Protein AF-A0A7Y5J7C8-F1 (afdb_monomer_lite)

Secondary structure (DSSP, 8-state):
---PPPTTHHHHHHHHHHHHHHGGGS----PPPP-PPPTT-SEEEEEEEEE-TTS-EEEEEEEEEEETTEEEEEEEEEEE-TT--

pLDDT: mean 83.28, std 12.83, range [50.66, 97.06]

Structure (mmCIF, N/CA/C/O backbone):
data_AF-A0A7Y5J7C8-F1
#
_entry.id   AF-A0A7Y5J7C8-F1
#
loop_
_atom_site.group_PDB
_atom_site.id
_atom_site.type_symbol
_atom_site.label_atom_id
_atom_site.label_alt_id
_atom_site.label_comp_id
_atom_site.label_asym_id
_atom_site.label_entity_id
_atom_site.label_seq_id
_atom_site.pdbx_PDB_ins_code
_atom_site.Cartn_x
_atom_site.Cartn_y
_atom_site.Cartn_z
_atom_site.occupancy
_atom_site.B_iso_or_equiv
_atom_site.auth_seq_id
_atom_site.auth_comp_id
_atom_site.auth_asym_id
_atom_site.auth_atom_id
_atom_site.pdbx_PDB_model_num
ATOM 1 N N . MET A 1 1 ? -17.040 -12.104 64.411 1.00 51.19 1 MET A N 1
ATOM 2 C CA . MET A 1 1 ? -18.162 -11.681 63.537 1.00 51.19 1 MET A CA 1
ATOM 3 C C . MET A 1 1 ? -17.633 -11.519 62.116 1.00 51.19 1 MET A C 1
ATOM 5 O O . MET A 1 1 ? -16.735 -10.713 61.916 1.00 51.19 1 MET A O 1
ATOM 9 N N . LYS A 1 2 ? -18.102 -12.319 61.148 1.00 60.88 2 LYS A N 1
ATOM 10 C CA . LYS A 1 2 ? -17.690 -12.187 59.738 1.00 60.88 2 LYS A CA 1
ATOM 11 C C . LYS A 1 2 ? -18.416 -10.978 59.137 1.00 60.88 2 LYS A C 1
ATOM 13 O O . LYS A 1 2 ? -19.642 -10.975 59.075 1.00 60.88 2 LYS A O 1
ATOM 18 N N . LYS A 1 3 ? -17.669 -9.934 58.769 1.00 68.12 3 LYS A N 1
ATOM 19 C CA . LYS A 1 3 ? -18.215 -8.705 58.176 1.00 68.12 3 LYS A CA 1
ATOM 20 C C . LYS A 1 3 ? -18.726 -9.043 56.772 1.00 68.12 3 LYS A C 1
ATOM 22 O O . LYS A 1 3 ? -17.931 -9.377 55.899 1.00 68.12 3 LYS A O 1
ATOM 27 N N . GLN A 1 4 ? -20.045 -9.029 56.593 1.00 67.62 4 GLN A N 1
ATOM 28 C CA . GLN A 1 4 ? -20.691 -9.279 55.303 1.00 67.62 4 GLN A CA 1
ATOM 29 C C . GLN A 1 4 ? -20.228 -8.213 54.292 1.00 67.62 4 GLN A C 1
ATOM 31 O O . GLN A 1 4 ? -20.269 -7.022 54.621 1.00 67.62 4 GLN A O 1
ATOM 36 N N . PRO A 1 5 ? -19.741 -8.601 5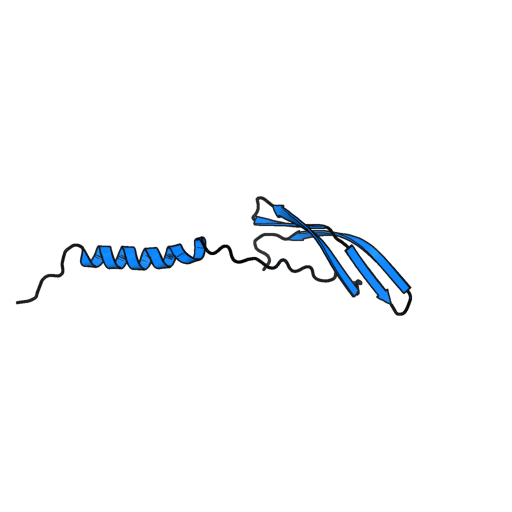3.101 1.00 67.50 5 PRO A N 1
ATOM 37 C CA . PRO A 1 5 ? -19.326 -7.643 52.084 1.00 67.50 5 PRO A CA 1
ATOM 38 C C . PRO A 1 5 ? -20.531 -6.838 51.578 1.00 67.50 5 PRO A C 1
ATOM 40 O O . PRO A 1 5 ? -21.651 -7.339 51.497 1.00 67.50 5 PRO A O 1
ATOM 43 N N . ASN A 1 6 ? -20.300 -5.562 51.264 1.00 73.44 6 ASN A N 1
ATOM 44 C CA . ASN A 1 6 ? -21.343 -4.648 50.809 1.00 73.44 6 ASN A CA 1
ATOM 45 C C . ASN A 1 6 ? -21.911 -5.131 49.460 1.00 73.44 6 ASN A C 1
ATOM 47 O O . ASN A 1 6 ? -21.160 -5.546 48.580 1.00 73.44 6 ASN A O 1
ATOM 51 N N . LYS A 1 7 ? -23.234 -5.057 49.269 1.00 79.06 7 LYS A N 1
ATOM 52 C CA . LYS A 1 7 ? -23.936 -5.604 48.085 1.00 79.06 7 LYS A CA 1
ATOM 53 C C . LYS A 1 7 ? -23.465 -5.029 46.739 1.00 79.06 7 LYS A C 1
ATOM 55 O O . LYS A 1 7 ? -23.748 -5.599 45.694 1.00 79.06 7 LYS A O 1
ATOM 60 N N . TYR A 1 8 ? -22.718 -3.929 46.767 1.00 82.94 8 TYR A N 1
ATOM 61 C CA . TYR A 1 8 ? -22.181 -3.258 45.584 1.00 82.94 8 TYR A CA 1
ATOM 62 C C . TYR A 1 8 ? -20.721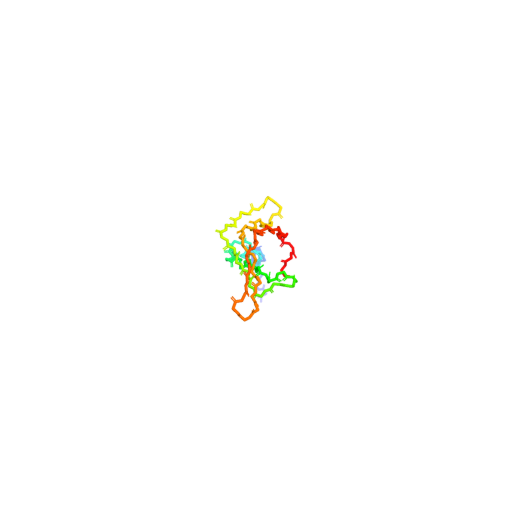 -3.602 45.276 1.00 82.94 8 TYR A C 1
ATOM 64 O O . TYR A 1 8 ? -20.245 -3.246 44.204 1.00 82.94 8 TYR A O 1
ATOM 72 N N . THR A 1 9 ? -20.019 -4.317 46.164 1.00 85.56 9 THR A N 1
ATOM 73 C CA . THR A 1 9 ? -18.588 -4.611 46.000 1.00 85.56 9 THR A CA 1
ATOM 74 C C . THR A 1 9 ? -18.315 -5.375 44.701 1.00 85.56 9 THR A C 1
ATOM 76 O O . THR A 1 9 ? -17.399 -5.030 43.960 1.00 85.56 9 THR A O 1
ATOM 79 N N . LEU A 1 10 ? -19.148 -6.367 44.374 1.00 83.88 10 LEU A N 1
ATOM 80 C CA . LEU A 1 10 ? -19.028 -7.130 43.129 1.00 83.88 10 LEU A CA 1
ATOM 81 C C . LEU A 1 10 ? -19.281 -6.255 41.891 1.00 83.88 10 LEU A C 1
ATOM 83 O O . LEU A 1 10 ? -18.536 -6.329 40.919 1.00 83.88 10 LEU A O 1
ATOM 87 N N . LEU A 1 11 ? -20.303 -5.397 41.947 1.00 86.12 11 LEU A N 1
ATOM 88 C CA . LEU A 1 11 ? -20.676 -4.512 40.844 1.00 86.12 11 LEU A CA 1
ATOM 89 C C . LEU A 1 11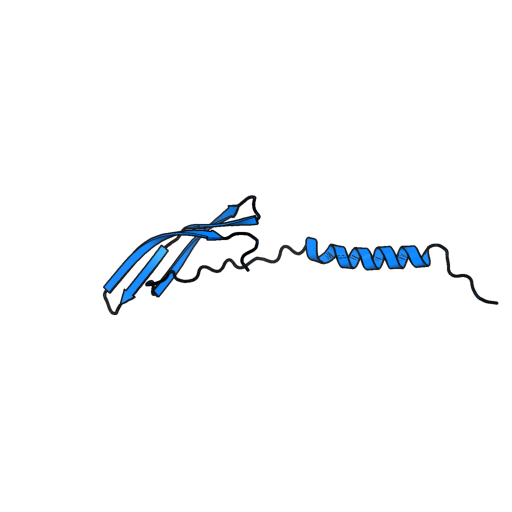 ? -19.554 -3.515 40.526 1.00 86.12 11 LEU A C 1
ATOM 91 O O . LEU A 1 11 ? -19.240 -3.301 39.359 1.00 86.12 11 LEU A O 1
ATOM 95 N N . THR A 1 12 ? -18.897 -2.963 41.551 1.00 86.44 12 THR A N 1
ATOM 96 C CA . THR A 1 12 ? -17.744 -2.075 41.355 1.00 86.44 12 THR A CA 1
ATOM 97 C C . THR A 1 12 ? -16.573 -2.777 40.670 1.00 86.44 12 THR A C 1
ATOM 99 O O . THR A 1 12 ? -15.978 -2.190 39.771 1.00 86.44 12 THR A O 1
ATOM 102 N N . PHE A 1 13 ? -16.278 -4.037 41.012 1.00 87.81 13 PHE A N 1
ATOM 103 C CA . PHE A 1 13 ? -15.239 -4.812 40.319 1.00 87.81 13 PHE A CA 1
ATOM 104 C C . PHE A 1 13 ? -15.600 -5.091 38.856 1.00 87.81 13 PHE A C 1
ATOM 106 O O . PHE A 1 13 ? -14.734 -5.037 37.981 1.00 87.81 13 PHE A O 1
ATOM 113 N N . LEU A 1 14 ? -16.877 -5.354 38.581 1.00 88.50 14 LEU A N 1
ATOM 114 C CA . LEU A 1 14 ? -17.370 -5.667 37.242 1.00 88.50 14 LEU A CA 1
ATOM 115 C C . LEU A 1 14 ? -17.326 -4.438 36.322 1.00 88.50 14 LEU A C 1
ATOM 117 O O . LEU A 1 14 ? -16.887 -4.531 35.182 1.00 88.50 14 LEU A O 1
ATOM 121 N N . ILE A 1 15 ? -17.673 -3.257 36.840 1.00 89.19 15 ILE A N 1
ATOM 122 C CA . ILE A 1 15 ? -17.561 -1.994 36.097 1.00 89.19 15 ILE A CA 1
ATOM 123 C C . ILE A 1 15 ? -16.091 -1.654 35.815 1.00 89.19 15 ILE A C 1
ATOM 125 O O . ILE A 1 15 ? -15.760 -1.255 34.699 1.00 89.19 15 ILE A O 1
ATOM 129 N N . PHE A 1 16 ? -15.194 -1.845 36.790 1.00 84.06 16 PHE A N 1
ATOM 130 C CA . PHE A 1 16 ? -13.764 -1.562 36.613 1.00 84.06 16 PHE A CA 1
ATOM 131 C C . PHE A 1 16 ? -13.117 -2.471 35.558 1.00 84.06 16 PHE A C 1
ATOM 133 O O . PHE A 1 16 ? -12.371 -2.001 34.703 1.00 84.06 16 PHE A O 1
ATOM 140 N N . SER A 1 17 ? -13.449 -3.764 35.583 1.00 83.81 17 SER A N 1
ATOM 141 C CA . SER A 1 17 ? -12.966 -4.737 34.595 1.00 83.81 17 SER A CA 1
ATOM 142 C C . SER A 1 17 ? -13.550 -4.495 33.200 1.00 83.81 17 SER A C 1
ATOM 144 O O . SER A 1 17 ? -12.820 -4.584 32.214 1.00 83.81 17 SER A O 1
ATOM 146 N N . PHE A 1 18 ? -14.822 -4.100 33.099 1.00 81.88 18 PHE A N 1
ATOM 147 C CA . PHE A 1 18 ? -15.441 -3.747 31.818 1.00 81.88 18 PHE A CA 1
ATOM 148 C C . PHE A 1 18 ? -14.866 -2.451 31.228 1.00 81.88 18 PHE A C 1
ATOM 150 O O . PHE A 1 18 ? -14.632 -2.360 30.027 1.00 81.88 18 PHE A O 1
ATOM 157 N N . SER A 1 19 ? -14.539 -1.475 32.080 1.00 77.50 19 SER A N 1
ATOM 158 C CA . SER A 1 19 ? -13.911 -0.216 31.659 1.00 77.50 19 SER A CA 1
ATOM 159 C C . SER A 1 19 ? -12.539 -0.445 31.018 1.00 77.50 19 SER A C 1
ATOM 161 O O . SER A 1 19 ? -12.212 0.197 30.024 1.00 77.50 19 SER A O 1
ATOM 163 N N . TRP A 1 20 ? -11.757 -1.403 31.528 1.00 71.31 20 TRP A N 1
ATOM 164 C CA . TRP A 1 20 ? -10.482 -1.801 30.918 1.00 71.31 20 TRP A CA 1
ATOM 165 C C . TRP A 1 20 ? -10.633 -2.518 29.574 1.00 71.31 20 TRP A C 1
ATOM 167 O O . TRP A 1 20 ? -9.777 -2.357 28.708 1.00 71.31 20 TRP A O 1
ATOM 177 N N . LEU A 1 21 ? -11.733 -3.241 29.360 1.00 73.25 21 LEU A N 1
ATOM 178 C CA . LEU A 1 21 ? -12.030 -3.886 28.077 1.00 73.25 21 LEU A CA 1
ATOM 179 C C . LEU A 1 21 ? -12.471 -2.887 26.993 1.00 73.25 21 LEU A C 1
ATOM 181 O O . LEU A 1 21 ? -12.293 -3.161 25.809 1.00 73.25 21 LEU A O 1
ATOM 185 N N . CYS A 1 22 ? -13.012 -1.724 27.372 1.00 66.12 22 CYS A N 1
ATOM 186 C CA . CYS A 1 22 ? -13.502 -0.715 26.425 1.00 66.12 22 CYS A CA 1
ATOM 187 C C . CYS A 1 22 ? -12.438 0.296 25.955 1.00 66.12 22 CYS A C 1
ATOM 189 O O . CYS A 1 22 ? -12.626 0.935 24.922 1.00 66.12 22 CYS A O 1
ATOM 191 N N . LEU A 1 23 ? -11.317 0.441 26.669 1.00 64.69 23 LEU A N 1
ATOM 192 C CA . LEU A 1 23 ? -10.246 1.389 26.323 1.00 64.69 23 LEU A CA 1
ATOM 193 C C . LEU A 1 23 ? -9.567 1.168 24.950 1.00 64.69 23 LEU A C 1
ATOM 195 O O . LEU A 1 23 ? -9.311 2.169 24.278 1.00 64.69 23 LEU A O 1
ATOM 199 N N . PRO A 1 24 ? -9.278 -0.064 24.474 1.00 63.12 24 PRO A N 1
ATOM 200 C CA . PRO A 1 24 ? -8.556 -0.239 23.209 1.00 63.12 24 PRO A CA 1
ATOM 201 C C . PRO A 1 24 ? -9.383 0.132 21.967 1.00 63.12 24 PRO A C 1
ATOM 203 O O . PRO A 1 24 ? -8.807 0.369 20.913 1.00 63.12 24 PRO A O 1
ATOM 206 N N . VAL A 1 25 ? -10.712 0.241 22.079 1.00 59.75 25 VAL A N 1
ATOM 207 C CA . VAL A 1 25 ? -11.603 0.561 20.945 1.00 59.75 25 VAL A CA 1
ATOM 208 C C . VAL A 1 25 ? -11.5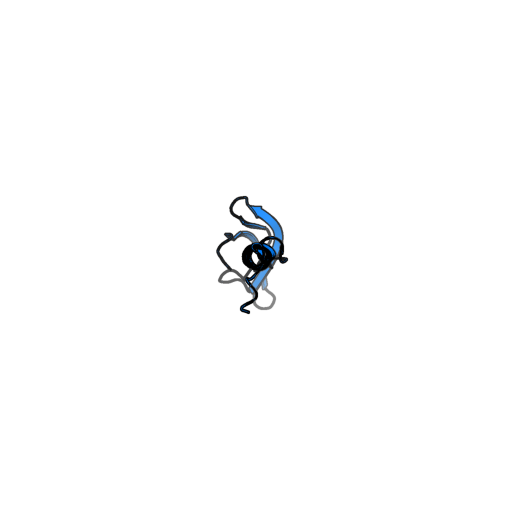40 2.045 20.552 1.00 59.75 25 VAL A C 1
ATOM 210 O O . VAL A 1 25 ? -11.861 2.397 19.421 1.00 59.75 25 VAL A O 1
ATOM 213 N N . LEU A 1 26 ? -11.094 2.926 21.457 1.00 55.09 26 LEU A N 1
ATOM 214 C CA . LEU A 1 26 ? -11.018 4.375 21.218 1.00 55.09 26 LEU A CA 1
ATOM 215 C C . LEU A 1 26 ? -9.621 4.862 20.807 1.00 55.09 26 LEU A C 1
ATOM 217 O O . LEU A 1 26 ? -9.466 6.014 20.398 1.00 55.09 26 LEU A O 1
ATOM 221 N N . ALA A 1 27 ? -8.599 4.010 20.895 1.00 56.38 27 ALA A N 1
ATOM 222 C CA . ALA A 1 27 ? -7.263 4.345 20.430 1.00 56.38 27 ALA A CA 1
ATOM 223 C C . ALA A 1 27 ? -7.195 4.158 18.908 1.00 56.38 27 ALA A C 1
ATOM 225 O O . ALA A 1 27 ? -6.746 3.125 18.418 1.00 56.38 27 ALA A O 1
ATOM 226 N N . GLN A 1 28 ? -7.634 5.161 18.142 1.00 59.00 28 GLN A N 1
ATOM 227 C CA . GLN A 1 28 ? -7.327 5.220 16.714 1.00 59.00 28 GLN A CA 1
ATOM 228 C C . GLN A 1 28 ? -5.819 5.459 16.559 1.00 59.00 28 GLN A C 1
ATOM 230 O O . GLN A 1 28 ? -5.341 6.590 16.482 1.00 59.00 28 GLN A O 1
ATOM 235 N N . GLN A 1 29 ? -5.047 4.376 16.588 1.00 60.75 29 GLN A N 1
ATOM 236 C CA . GLN A 1 29 ? -3.625 4.411 16.304 1.00 60.75 29 GLN A CA 1
ATOM 237 C C . GLN A 1 29 ? -3.446 4.780 14.829 1.00 60.75 29 GLN A C 1
ATOM 239 O O . GLN A 1 29 ? -4.101 4.208 13.960 1.00 60.75 29 GLN A O 1
ATOM 244 N N . ASN A 1 30 ? -2.571 5.745 14.538 1.00 66.50 30 ASN A N 1
ATOM 245 C CA . ASN A 1 30 ? -2.204 6.086 13.166 1.00 66.50 30 ASN A CA 1
ATOM 246 C C . ASN A 1 30 ? -1.668 4.827 12.468 1.00 66.50 30 ASN A C 1
ATOM 248 O O . ASN A 1 30 ? -0.531 4.415 12.707 1.00 66.50 30 ASN A O 1
ATOM 252 N N . GLN A 1 31 ? -2.497 4.196 11.637 1.00 70.81 31 GLN A N 1
ATOM 253 C CA . GLN A 1 31 ? -2.124 2.987 10.921 1.00 70.81 31 GLN A CA 1
ATOM 254 C C . GLN A 1 31 ? -1.196 3.364 9.769 1.00 70.81 31 GLN A C 1
ATOM 256 O O . GLN A 1 31 ? -1.559 4.115 8.862 1.00 70.81 31 GLN A O 1
ATOM 261 N N . LYS A 1 32 ? 0.030 2.841 9.809 1.00 77.44 32 LYS A N 1
ATOM 262 C CA . LYS A 1 32 ? 0.974 2.986 8.705 1.00 77.44 32 LYS A CA 1
ATOM 263 C C . LYS A 1 32 ? 0.526 2.077 7.562 1.00 77.44 32 LYS A C 1
ATOM 265 O O . LYS A 1 32 ? 0.542 0.860 7.706 1.00 77.44 32 LYS A O 1
ATOM 270 N N . VAL A 1 33 ? 0.178 2.660 6.419 1.00 78.81 33 VAL A N 1
ATOM 271 C CA . VAL A 1 33 ? -0.069 1.900 5.187 1.00 78.81 33 VAL A CA 1
ATOM 272 C C . VAL A 1 33 ? 1.280 1.590 4.538 1.00 78.81 33 VAL A C 1
ATOM 274 O O . VAL A 1 33 ? 2.043 2.501 4.210 1.00 78.81 33 VAL A O 1
ATOM 277 N N . LEU A 1 34 ? 1.605 0.305 4.390 1.00 80.62 34 LEU A N 1
ATOM 278 C CA . LEU A 1 34 ? 2.823 -0.134 3.710 1.00 80.62 34 LEU A CA 1
ATOM 279 C C . LEU A 1 34 ? 2.557 -0.275 2.207 1.00 80.62 34 LEU A C 1
ATOM 281 O O . LEU A 1 34 ? 1.636 -0.975 1.799 1.00 80.62 34 LEU A O 1
ATOM 285 N N . LEU A 1 35 ? 3.386 0.374 1.385 1.00 85.75 35 LEU A N 1
ATOM 286 C CA . LEU A 1 35 ? 3.393 0.214 -0.071 1.00 85.75 35 LEU A CA 1
ATOM 287 C C . LEU A 1 35 ? 4.714 -0.437 -0.500 1.00 85.75 35 LEU A C 1
ATOM 289 O O . LEU A 1 35 ? 5.685 0.277 -0.747 1.00 85.75 35 LEU A O 1
ATOM 293 N N . PRO A 1 36 ? 4.788 -1.778 -0.564 1.00 88.75 36 PRO A N 1
ATOM 294 C CA . PRO A 1 36 ? 5.982 -2.455 -1.048 1.00 88.75 36 PRO A CA 1
ATOM 295 C C . PRO A 1 36 ? 6.153 -2.245 -2.553 1.00 88.75 36 PRO A C 1
ATOM 297 O O . PRO A 1 36 ? 5.176 -2.048 -3.291 1.00 88.75 36 PRO A O 1
ATOM 300 N N . ASN A 1 37 ? 7.399 -2.335 -3.016 1.00 93.25 37 ASN A N 1
ATOM 301 C CA . ASN A 1 37 ? 7.694 -2.334 -4.443 1.00 93.25 37 ASN A CA 1
ATOM 302 C C . ASN A 1 37 ? 6.978 -3.519 -5.117 1.00 93.25 37 ASN A C 1
ATOM 304 O O . ASN A 1 37 ? 6.998 -4.619 -4.567 1.00 93.25 37 ASN A O 1
ATOM 308 N N . PRO A 1 38 ? 6.328 -3.308 -6.272 1.00 93.19 38 PRO A N 1
ATOM 309 C CA . PRO A 1 38 ? 5.815 -4.411 -7.068 1.00 93.19 38 PRO A CA 1
ATOM 310 C C . PRO A 1 38 ? 6.973 -5.199 -7.694 1.00 93.19 38 PRO A C 1
ATOM 312 O O . PRO A 1 38 ? 8.071 -4.664 -7.874 1.00 93.19 38 PRO A O 1
ATOM 315 N N . ASP A 1 39 ? 6.716 -6.453 -8.056 1.00 94.44 39 ASP A N 1
ATOM 316 C CA . ASP A 1 39 ? 7.719 -7.317 -8.677 1.00 94.44 39 ASP A CA 1
ATOM 317 C C . ASP A 1 39 ? 8.307 -6.679 -9.940 1.00 94.44 39 ASP A C 1
ATOM 319 O O . ASP A 1 39 ? 7.588 -6.168 -10.800 1.00 94.44 39 ASP A O 1
ATOM 323 N N . GLY A 1 40 ? 9.637 -6.696 -10.041 1.00 94.00 40 GLY A N 1
ATOM 324 C CA . GLY A 1 40 ? 10.364 -6.089 -11.157 1.00 94.00 40 GLY A CA 1
ATOM 325 C C . GLY A 1 40 ? 10.575 -4.575 -11.047 1.00 94.00 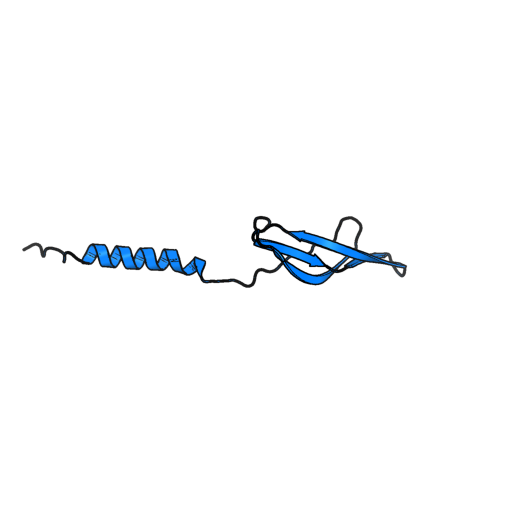40 GLY A C 1
ATOM 326 O O . GLY A 1 40 ? 11.141 -3.992 -11.966 1.00 94.00 40 GLY A O 1
ATOM 327 N N . PHE A 1 41 ? 10.185 -3.932 -9.943 1.00 95.81 41 PHE A N 1
ATOM 328 C CA . PHE A 1 41 ? 10.428 -2.506 -9.700 1.00 95.81 41 PHE A CA 1
ATOM 329 C C . PHE A 1 41 ? 11.395 -2.295 -8.537 1.00 95.81 41 PHE A C 1
ATOM 331 O O . PHE A 1 41 ? 11.428 -3.050 -7.566 1.00 95.81 41 PHE A O 1
ATOM 338 N N . THR A 1 42 ? 12.182 -1.226 -8.621 1.00 95.62 42 THR A N 1
ATOM 339 C CA . THR A 1 42 ? 13.215 -0.898 -7.628 1.00 95.62 42 THR A CA 1
ATOM 340 C C . THR A 1 42 ? 12.784 0.211 -6.674 1.00 95.62 42 THR A C 1
ATOM 342 O O . THR A 1 42 ? 13.369 0.361 -5.603 1.00 95.62 42 THR A O 1
ATOM 345 N N . THR A 1 43 ? 11.733 0.961 -7.013 1.00 93.88 43 THR A N 1
ATOM 346 C CA . THR A 1 43 ? 11.151 1.991 -6.149 1.00 93.88 43 THR A CA 1
ATOM 347 C C . THR A 1 43 ? 9.636 2.067 -6.309 1.00 93.88 43 THR A C 1
ATOM 349 O O . THR A 1 43 ? 9.082 1.750 -7.365 1.00 93.88 43 THR A O 1
ATOM 352 N N . SER A 1 44 ? 8.944 2.507 -5.264 1.00 93.81 44 SER A N 1
ATOM 353 C CA . SER A 1 44 ? 7.526 2.834 -5.317 1.00 93.81 44 SER A CA 1
ATOM 354 C C . SER A 1 44 ? 7.182 3.916 -4.301 1.00 93.81 44 SER A C 1
ATOM 356 O O . SER A 1 44 ? 7.846 4.068 -3.277 1.00 93.81 44 SER A O 1
ATOM 358 N N . GLY A 1 45 ? 6.148 4.695 -4.606 1.00 91.25 45 GLY A N 1
ATOM 359 C CA . GLY A 1 45 ? 5.682 5.770 -3.740 1.00 91.25 45 GLY A CA 1
ATOM 360 C C . GLY A 1 45 ? 4.190 6.012 -3.905 1.00 91.25 45 GLY A C 1
ATOM 361 O O . GLY A 1 45 ? 3.647 5.838 -4.995 1.00 91.25 45 GLY A O 1
ATOM 362 N N . GLY A 1 46 ? 3.536 6.410 -2.813 1.00 90.25 46 GLY A N 1
ATOM 363 C CA . GLY A 1 46 ? 2.144 6.854 -2.796 1.00 90.25 46 GLY A CA 1
ATOM 364 C C . GLY A 1 46 ? 2.056 8.379 -2.735 1.00 90.25 46 GLY A C 1
ATOM 365 O O . GLY A 1 46 ? 2.828 9.018 -2.026 1.00 90.25 46 GLY A O 1
ATOM 366 N N . SER A 1 47 ? 1.110 8.955 -3.469 1.00 91.12 47 SER A N 1
ATOM 367 C CA . SER A 1 47 ? 0.840 10.400 -3.508 1.00 91.12 47 SER A CA 1
ATOM 368 C C . SER A 1 47 ? -0.535 10.753 -2.944 1.00 91.12 47 SER A C 1
ATOM 370 O O . SER A 1 47 ? -0.740 11.870 -2.479 1.00 91.12 47 SER A O 1
ATOM 372 N N . TYR A 1 48 ? -1.482 9.813 -2.974 1.00 92.06 48 TYR A N 1
ATOM 373 C CA . TYR A 1 48 ? -2.827 10.008 -2.444 1.00 92.06 48 TYR A CA 1
ATOM 374 C C . TYR A 1 48 ? -3.356 8.720 -1.824 1.00 92.06 48 TYR A C 1
ATOM 376 O O . TYR A 1 48 ? -3.179 7.645 -2.394 1.00 92.06 48 TYR A O 1
ATOM 384 N N . VAL A 1 49 ? -4.034 8.846 -0.683 1.00 91.00 49 VAL A N 1
ATOM 385 C CA . VAL A 1 49 ? -4.649 7.735 0.048 1.00 91.00 49 VAL A CA 1
ATOM 386 C C . VAL A 1 49 ? -6.106 8.085 0.336 1.00 91.00 49 VAL A C 1
ATOM 388 O O . VAL A 1 49 ? -6.403 9.182 0.810 1.00 91.00 49 VAL A O 1
ATOM 391 N N . ARG A 1 50 ? -7.017 7.146 0.075 1.00 92.75 50 ARG A N 1
ATOM 392 C CA . ARG A 1 50 ? -8.442 7.251 0.402 1.00 92.75 50 ARG A CA 1
ATOM 393 C C . ARG A 1 50 ? -8.881 6.021 1.204 1.00 92.75 50 ARG A C 1
ATOM 395 O O . ARG A 1 50 ? -8.766 4.919 0.671 1.00 92.75 50 ARG A O 1
ATOM 402 N N . PRO A 1 51 ? -9.416 6.179 2.427 1.00 89.50 51 PRO A N 1
ATOM 403 C CA . PRO A 1 51 ? -10.021 5.068 3.155 1.00 89.50 51 PRO A CA 1
ATOM 404 C C . PRO A 1 51 ? -11.288 4.571 2.445 1.00 89.50 51 PRO A C 1
ATOM 406 O O . PRO A 1 51 ? -12.010 5.354 1.820 1.00 89.50 51 PRO A O 1
ATOM 409 N N . THR A 1 52 ? -11.563 3.276 2.552 1.00 90.12 52 THR A N 1
ATOM 410 C CA . THR A 1 52 ? -12.766 2.629 2.015 1.00 90.12 52 THR A CA 1
ATOM 411 C C . THR A 1 52 ? -13.704 2.189 3.142 1.00 90.12 52 THR A C 1
ATOM 413 O O . THR A 1 52 ? -13.296 2.017 4.288 1.00 90.12 52 THR A O 1
ATOM 416 N N . SER A 1 53 ? -14.998 2.038 2.840 1.00 90.12 53 SER A N 1
ATOM 417 C CA . SER A 1 53 ? -16.031 1.700 3.837 1.00 90.12 53 SER A CA 1
ATOM 418 C C . SER A 1 53 ? -15.896 0.292 4.419 1.00 90.12 53 SER A C 1
ATOM 420 O O . SER A 1 53 ? -16.472 0.004 5.461 1.00 90.12 53 SER A O 1
ATOM 422 N N . ASP A 1 54 ? -15.147 -0.580 3.749 1.00 89.19 54 ASP A N 1
ATOM 423 C CA . ASP A 1 54 ? -14.764 -1.911 4.228 1.00 89.19 54 ASP A CA 1
ATOM 424 C C . ASP A 1 54 ? -13.543 -1.880 5.174 1.00 89.19 54 ASP A C 1
ATOM 426 O O . ASP A 1 54 ? -13.036 -2.931 5.554 1.00 89.19 54 ASP A O 1
ATOM 430 N N . GLY A 1 55 ? -13.065 -0.687 5.558 1.00 84.56 55 GLY A N 1
ATOM 431 C CA . GLY A 1 55 ? -11.923 -0.485 6.456 1.00 84.56 55 GLY A CA 1
ATOM 432 C C . GLY A 1 55 ? -10.554 -0.569 5.773 1.00 84.56 55 GLY A C 1
ATOM 433 O O . GLY A 1 55 ? -9.530 -0.523 6.450 1.00 84.56 55 GLY A O 1
ATOM 434 N N . GLY A 1 56 ? -10.525 -0.720 4.448 1.00 89.38 56 GLY A N 1
ATOM 435 C CA . GLY A 1 56 ? -9.311 -0.706 3.641 1.00 89.38 56 GLY A CA 1
ATOM 436 C C . GLY A 1 56 ? -8.855 0.692 3.206 1.00 89.38 56 GLY A C 1
ATOM 437 O O . GLY A 1 56 ? -9.374 1.723 3.647 1.00 89.38 56 GLY A O 1
ATOM 438 N N . TYR A 1 57 ? -7.887 0.722 2.284 1.00 90.94 57 TYR A N 1
ATOM 439 C CA . TYR A 1 57 ? -7.390 1.952 1.663 1.00 90.94 57 TYR A CA 1
ATOM 440 C C . TYR A 1 57 ? -7.135 1.771 0.168 1.00 90.94 57 TYR A C 1
ATOM 442 O O . TYR A 1 57 ? -6.559 0.780 -0.272 1.00 90.94 57 TYR A O 1
ATOM 450 N N . ILE A 1 58 ? -7.484 2.784 -0.619 1.00 92.38 58 ILE A N 1
ATOM 451 C CA . ILE A 1 58 ? -7.018 2.953 -1.997 1.00 92.38 58 ILE A CA 1
ATOM 452 C C . ILE A 1 58 ? -5.832 3.911 -1.970 1.00 92.38 58 ILE A C 1
ATOM 454 O O . ILE A 1 58 ? -5.950 5.021 -1.451 1.00 92.38 58 ILE A O 1
ATOM 458 N N . THR A 1 59 ? -4.709 3.509 -2.561 1.00 92.88 59 THR A N 1
ATOM 459 C CA . THR A 1 59 ? -3.529 4.365 -2.726 1.00 92.88 59 THR A CA 1
ATOM 460 C C . THR A 1 59 ? -3.208 4.550 -4.201 1.00 92.88 59 THR A C 1
ATOM 462 O O . THR A 1 59 ? -3.187 3.581 -4.958 1.00 92.88 59 THR A O 1
ATOM 465 N N . ILE A 1 60 ? -2.940 5.793 -4.597 1.00 95.31 60 ILE A N 1
ATOM 466 C CA . ILE A 1 60 ? -2.483 6.168 -5.939 1.00 95.31 60 ILE A CA 1
ATOM 467 C C . ILE A 1 60 ? -1.064 6.716 -5.839 1.00 95.31 60 ILE A C 1
ATOM 469 O O . ILE A 1 60 ? -0.753 7.477 -4.920 1.00 95.31 60 ILE A O 1
ATOM 473 N N . GLY A 1 61 ? -0.216 6.362 -6.798 1.00 94.44 61 GLY A N 1
ATOM 474 C CA . GLY A 1 61 ? 1.144 6.867 -6.888 1.00 94.44 61 GLY A CA 1
ATOM 475 C C . GLY A 1 61 ? 1.890 6.293 -8.083 1.00 94.44 61 GLY A C 1
ATOM 476 O O . GLY A 1 61 ? 1.329 6.174 -9.173 1.00 94.44 61 GLY A O 1
ATOM 477 N N . ILE A 1 62 ? 3.159 5.949 -7.878 1.00 95.88 62 ILE A N 1
ATOM 478 C CA . ILE A 1 62 ? 4.064 5.500 -8.938 1.00 95.88 62 ILE A CA 1
ATOM 479 C C . ILE A 1 62 ? 4.857 4.263 -8.519 1.00 95.88 62 ILE A C 1
ATOM 481 O O . ILE A 1 62 ? 5.148 4.051 -7.339 1.00 95.88 62 ILE A O 1
ATOM 485 N N . ALA A 1 63 ? 5.248 3.466 -9.508 1.00 96.44 63 ALA A N 1
ATOM 486 C CA . ALA A 1 63 ? 6.318 2.486 -9.387 1.00 96.44 63 ALA A CA 1
ATOM 487 C C . ALA A 1 63 ? 7.413 2.820 -10.399 1.00 96.44 63 ALA A C 1
ATOM 489 O O . ALA A 1 63 ? 7.119 3.155 -11.546 1.00 96.44 63 ALA A O 1
ATOM 490 N N . GLY A 1 64 ? 8.665 2.757 -9.962 1.00 96.31 64 GLY A N 1
ATOM 491 C CA . GLY A 1 64 ? 9.830 3.047 -10.784 1.00 96.31 64 GLY A CA 1
ATOM 492 C C . GLY A 1 64 ? 10.743 1.837 -10.908 1.00 96.31 64 GLY A C 1
ATOM 493 O O . GLY A 1 64 ? 10.981 1.113 -9.939 1.00 96.31 64 GLY A O 1
ATOM 494 N N . TYR A 1 65 ? 11.252 1.626 -12.113 1.00 97.06 65 TYR A N 1
ATOM 495 C CA . TYR A 1 65 ? 12.374 0.737 -12.364 1.00 97.06 65 TYR A CA 1
ATOM 496 C C . TYR A 1 65 ? 13.603 1.582 -12.684 1.00 97.06 65 TYR A C 1
ATOM 498 O O . TYR A 1 65 ? 13.509 2.577 -13.403 1.00 97.06 65 TYR A O 1
ATOM 506 N N . SER A 1 66 ? 14.753 1.176 -12.157 1.00 95.62 66 SER A N 1
ATOM 507 C CA . SER A 1 66 ? 16.041 1.799 -12.437 1.00 95.62 66 SER A CA 1
ATOM 508 C C . SER A 1 66 ? 17.121 0.729 -12.536 1.00 95.62 66 SER A C 1
ATOM 510 O O . SER A 1 66 ? 17.234 -0.122 -11.652 1.00 95.62 66 SER A O 1
ATOM 512 N N . SER A 1 67 ? 17.917 0.802 -13.602 1.00 93.94 67 SER A N 1
ATOM 513 C CA . SER A 1 67 ? 19.118 0.001 -13.826 1.00 93.94 67 SER A CA 1
ATOM 514 C C . SER A 1 67 ? 20.236 0.894 -14.371 1.00 93.94 67 SER A C 1
ATOM 516 O O . SER A 1 67 ? 20.238 1.275 -15.546 1.00 93.94 67 SER A O 1
ATOM 518 N N . GLY A 1 68 ? 21.201 1.246 -13.520 1.00 90.06 68 GLY A N 1
ATOM 519 C CA . GLY A 1 68 ? 22.262 2.187 -13.884 1.00 90.06 68 GLY A CA 1
ATOM 520 C C . GLY A 1 68 ? 21.700 3.580 -14.186 1.00 90.06 68 GLY A C 1
ATOM 521 O O . GLY A 1 68 ? 21.058 4.181 -13.330 1.00 90.06 68 GLY A O 1
ATOM 522 N N . PHE A 1 69 ? 21.940 4.088 -15.399 1.00 89.81 69 PHE A N 1
ATOM 523 C CA . PHE A 1 69 ? 21.468 5.410 -15.843 1.00 89.81 69 PHE A CA 1
ATOM 524 C C . PHE A 1 69 ? 20.114 5.381 -16.570 1.00 89.81 69 PHE A C 1
ATOM 526 O O . PHE A 1 69 ? 19.615 6.431 -16.968 1.00 89.81 69 PHE A O 1
ATOM 533 N N . ALA A 1 70 ? 19.525 4.199 -16.768 1.00 91.25 70 ALA A N 1
ATOM 534 C CA . ALA A 1 70 ? 18.235 4.036 -17.428 1.00 91.25 70 ALA A CA 1
ATOM 535 C C . ALA A 1 70 ? 17.148 3.676 -16.410 1.00 91.25 70 ALA A C 1
ATOM 537 O O . ALA A 1 70 ? 17.381 2.908 -15.475 1.00 91.25 70 ALA A O 1
ATOM 538 N N . GLY A 1 71 ? 15.945 4.204 -16.613 1.00 95.31 71 GLY A N 1
ATOM 539 C CA . GLY A 1 71 ? 14.803 3.915 -15.760 1.00 95.31 71 GLY A CA 1
ATOM 540 C C . GLY A 1 71 ? 13.512 4.490 -16.317 1.00 95.31 71 GLY A C 1
ATOM 541 O O . GLY A 1 71 ? 13.521 5.318 -17.228 1.00 95.31 71 GLY A O 1
ATOM 542 N N . TYR A 1 72 ? 12.395 4.034 -15.766 1.00 96.06 72 TYR A N 1
ATOM 543 C CA . TYR A 1 72 ? 11.071 4.526 -16.119 1.00 96.06 72 TYR A CA 1
ATOM 544 C C . TYR A 1 72 ? 10.145 4.491 -14.907 1.00 96.06 72 TYR A C 1
ATOM 546 O O . TYR A 1 72 ? 10.360 3.730 -13.962 1.00 96.06 72 TYR A O 1
ATOM 554 N N . TYR A 1 73 ? 9.096 5.310 -14.960 1.00 96.50 73 TYR A N 1
ATOM 555 C CA . TYR A 1 73 ? 8.038 5.360 -13.958 1.00 96.50 73 TYR A CA 1
ATOM 556 C C . TYR A 1 73 ? 6.704 5.012 -14.598 1.00 96.50 73 TYR A C 1
ATOM 558 O O . TYR A 1 73 ? 6.400 5.473 -15.697 1.00 96.50 73 TYR A O 1
ATOM 566 N N . LEU A 1 74 ? 5.900 4.226 -13.889 1.00 96.56 74 LEU A N 1
ATOM 567 C CA . LEU A 1 74 ? 4.537 3.894 -14.274 1.00 96.56 74 LEU A CA 1
ATOM 568 C C . LEU A 1 74 ? 3.554 4.335 -13.185 1.00 96.56 74 LEU A C 1
ATOM 570 O O . LEU A 1 74 ? 3.876 4.225 -11.995 1.00 96.56 74 LEU A O 1
ATOM 574 N N . PRO A 1 75 ? 2.350 4.797 -13.564 1.00 96.19 75 PRO A N 1
ATOM 575 C CA . PRO A 1 75 ? 1.264 5.004 -12.618 1.00 96.19 75 PRO A CA 1
ATOM 576 C C . PRO A 1 75 ? 0.924 3.704 -11.889 1.00 96.19 75 PRO A C 1
ATOM 578 O O . PRO A 1 75 ? 0.897 2.629 -12.490 1.00 96.19 75 PRO A O 1
ATOM 581 N N . ARG A 1 76 ? 0.625 3.805 -10.595 1.00 93.75 76 ARG A N 1
ATOM 582 C CA . ARG A 1 76 ? 0.230 2.669 -9.762 1.00 93.75 76 ARG A CA 1
ATOM 583 C C . ARG A 1 76 ? -0.997 3.012 -8.930 1.00 93.75 76 ARG A C 1
ATOM 585 O O . ARG A 1 76 ? -1.061 4.073 -8.312 1.00 93.75 76 ARG A O 1
ATOM 592 N N . ALA A 1 77 ? -1.925 2.064 -8.870 1.00 93.81 77 ALA A N 1
ATOM 593 C CA . ALA A 1 77 ? -3.050 2.067 -7.948 1.00 93.81 77 ALA A CA 1
ATOM 594 C C . ALA A 1 77 ? -3.072 0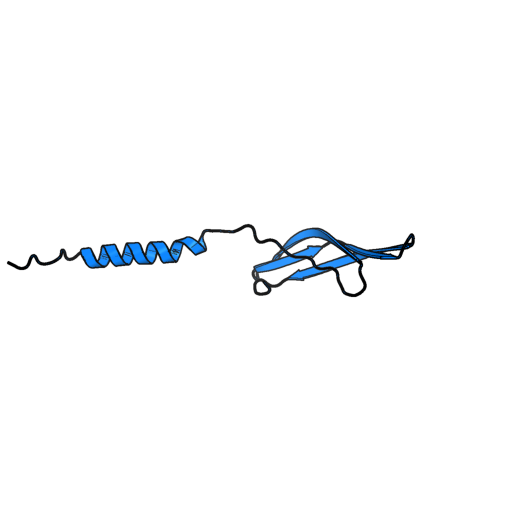.742 -7.177 1.00 93.81 77 ALA A C 1
ATOM 596 O O . ALA A 1 77 ? -2.892 -0.321 -7.769 1.00 93.81 77 ALA A O 1
ATOM 597 N N . THR A 1 78 ? -3.284 0.801 -5.865 1.00 91.62 78 THR A N 1
ATOM 598 C CA . THR A 1 78 ? -3.401 -0.385 -5.004 1.00 91.62 78 THR A CA 1
ATOM 599 C C . THR A 1 78 ? -4.584 -0.234 -4.063 1.00 91.62 78 THR A C 1
ATOM 601 O O . THR A 1 78 ? -4.802 0.853 -3.528 1.00 91.62 78 THR A O 1
ATOM 604 N N . LYS A 1 79 ? -5.313 -1.326 -3.820 1.00 89.88 79 LYS A N 1
ATOM 605 C CA . LYS A 1 79 ? -6.293 -1.426 -2.735 1.00 89.88 79 LYS A CA 1
ATOM 606 C C . LYS A 1 79 ? -5.746 -2.382 -1.678 1.00 89.88 79 LYS A C 1
ATOM 608 O O . LYS A 1 79 ? -5.357 -3.493 -2.024 1.00 89.88 79 LYS A O 1
ATOM 613 N N . SER A 1 80 ? -5.697 -1.941 -0.427 1.00 86.69 80 SER A N 1
ATOM 614 C CA . SER A 1 80 ? -5.486 -2.810 0.730 1.00 86.69 80 SER A CA 1
ATOM 615 C C . SER A 1 80 ? -6.815 -3.038 1.437 1.00 86.69 80 SER A C 1
ATOM 617 O O . SER A 1 80 ? -7.648 -2.133 1.497 1.00 86.69 80 SER A O 1
ATOM 619 N N . ASP A 1 81 ? -7.004 -4.237 1.977 1.00 83.62 81 ASP A N 1
ATOM 620 C CA . ASP A 1 81 ? -8.160 -4.568 2.809 1.00 83.62 81 ASP A CA 1
ATOM 621 C C . ASP A 1 81 ? -7.823 -4.363 4.290 1.00 83.62 81 ASP A C 1
ATOM 623 O O . ASP A 1 81 ? -6.658 -4.436 4.685 1.00 83.62 81 ASP A O 1
ATOM 627 N N . ALA A 1 82 ? -8.844 -4.132 5.119 1.00 72.31 82 ALA A N 1
ATOM 628 C CA . ALA A 1 82 ? -8.684 -3.879 6.555 1.00 72.31 82 ALA A CA 1
ATOM 629 C C . ALA A 1 82 ? -7.937 -4.998 7.305 1.00 72.31 82 ALA A C 1
ATOM 631 O O . ALA A 1 82 ? -7.348 -4.764 8.357 1.00 72.31 82 ALA A O 1
ATOM 632 N N . THR A 1 83 ? -7.987 -6.222 6.775 1.00 67.81 83 THR A N 1
ATOM 633 C CA . THR A 1 83 ? -7.492 -7.443 7.422 1.00 67.81 83 THR A CA 1
ATOM 634 C C . THR A 1 83 ? -6.058 -7.810 7.048 1.00 67.81 83 THR A C 1
ATOM 636 O O . THR A 1 83 ? -5.515 -8.749 7.619 1.00 67.81 83 THR A O 1
ATOM 639 N N . LEU A 1 84 ? -5.451 -7.118 6.080 1.00 56.59 84 LEU A N 1
ATOM 640 C CA . LEU A 1 84 ? -4.075 -7.363 5.643 1.00 56.59 84 LEU A CA 1
ATOM 641 C C . LEU A 1 84 ? -3.133 -6.416 6.399 1.00 56.59 84 LEU A C 1
ATOM 643 O O . LEU A 1 84 ? -2.743 -5.367 5.882 1.00 56.59 84 LEU A O 1
ATOM 647 N N . GLN A 1 85 ? -2.824 -6.778 7.648 1.00 50.66 85 GLN A N 1
ATOM 648 C CA . GLN A 1 85 ? -1.647 -6.290 8.378 1.00 50.66 85 GLN A CA 1
ATOM 649 C C . GLN A 1 85 ? -0.517 -7.311 8.277 1.00 50.66 85 GLN A C 1
ATOM 651 O O . GLN A 1 85 ? -0.814 -8.520 8.412 1.00 50.66 85 GLN A O 1
#

Radius of gyration: 25.11 Å; chains: 1; bounding box: 46×23×81 Å

Foldseek 3Di:
DPPDDDPCPVVVVVVVVVVVVCVVVPPPDPDDDDDDADPQFDDWDFDDWDADPQRKIKTWTWTKHDDPPDIDIDIDIDIDGNPDD

Sequence (85 aa):
MKKQPNKYTLLTFLIFSFSWLCLPVLAQQNQKVLLPNPDGFTTSGGSYVRPTSDGGYITIGIAGYSSGFAGYYLPRATKSDATLQ